Protein AF-A0A957WUC4-F1 (afdb_monomer_lite)

Foldseek 3Di:
DPPPDDDDDDDDDPDPVVVVCCCPDPVVCVVCVCVVVDDPVVDPDDDDDDDDDPPDDPDDDPPD

Sequence (64 aa):
TNPDDPYIVLTVWQSQADFEAWVNSESFQKGHAKSGTLPQETFRGRSKLESFEIILDTEPTPGK

Structure (mmCIF, N/CA/C/O backbone):
data_AF-A0A957WUC4-F1
#
_entry.id   AF-A0A957WUC4-F1
#
loop_
_atom_site.group_PDB
_atom_site.id
_atom_site.type_symbol
_atom_site.label_atom_id
_atom_site.label_alt_id
_atom_site.label_comp_id
_atom_site.label_asym_id
_atom_site.label_entity_id
_atom_site.label_seq_id
_atom_site.pdbx_PDB_ins_code
_atom_site.Cartn_x
_atom_site.Cartn_y
_atom_site.Cartn_z
_atom_site.occupancy
_atom_site.B_iso_or_equiv
_atom_site.auth_seq_id
_atom_site.auth_comp_id
_atom_site.auth_asym_id
_atom_site.auth_atom_id
_atom_site.pdbx_PDB_model_num
ATOM 1 N N . THR A 1 1 ? 8.390 -21.356 -7.225 1.00 73.12 1 THR A N 1
ATOM 2 C CA . THR A 1 1 ? 7.942 -20.082 -7.813 1.00 73.12 1 THR A CA 1
ATOM 3 C C . THR A 1 1 ? 8.114 -20.181 -9.307 1.00 73.12 1 THR A C 1
ATOM 5 O O . THR A 1 1 ? 9.148 -20.667 -9.759 1.00 73.12 1 THR A O 1
ATOM 8 N N . ASN A 1 2 ? 7.084 -19.832 -10.067 1.00 87.50 2 ASN A N 1
ATOM 9 C CA . ASN A 1 2 ? 7.204 -19.679 -11.509 1.00 87.50 2 ASN A CA 1
ATOM 10 C C . ASN A 1 2 ? 7.966 -18.362 -11.775 1.00 87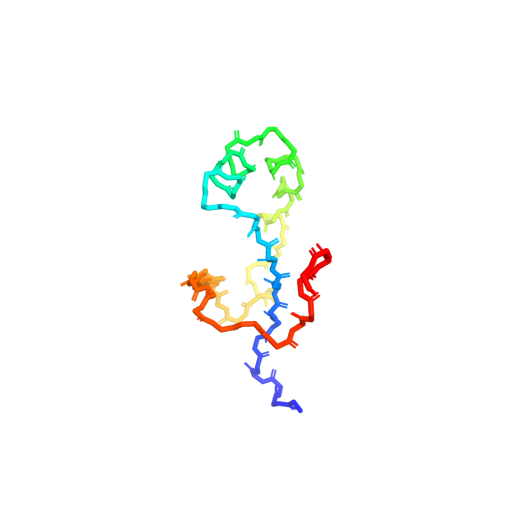.50 2 ASN A C 1
ATOM 12 O O . ASN A 1 2 ? 7.678 -17.367 -11.109 1.00 87.50 2 ASN A O 1
ATOM 16 N N . PRO A 1 3 ? 8.955 -18.323 -12.689 1.00 85.50 3 PRO A N 1
ATOM 17 C CA . PRO A 1 3 ? 9.643 -17.087 -13.074 1.00 85.50 3 PRO A CA 1
ATOM 18 C C . PRO A 1 3 ? 8.726 -15.914 -13.453 1.00 85.50 3 PRO A C 1
ATOM 20 O O . PRO A 1 3 ? 9.156 -14.760 -13.356 1.00 85.50 3 PRO A O 1
ATOM 23 N N . ASP A 1 4 ? 7.497 -16.207 -13.878 1.00 87.25 4 ASP A N 1
ATOM 24 C CA . ASP A 1 4 ? 6.487 -15.218 -14.262 1.00 87.25 4 ASP A CA 1
ATOM 25 C C . ASP A 1 4 ? 5.588 -14.753 -13.103 1.00 87.25 4 ASP A C 1
ATOM 27 O O . ASP A 1 4 ? 4.804 -13.819 -13.284 1.00 87.25 4 ASP A O 1
ATOM 31 N N . ASP A 1 5 ? 5.716 -15.346 -11.911 1.00 92.00 5 ASP A N 1
ATOM 32 C CA . ASP A 1 5 ? 4.947 -14.929 -10.737 1.00 92.00 5 ASP A CA 1
ATOM 33 C C . ASP A 1 5 ? 5.369 -13.513 -10.290 1.00 92.00 5 ASP A C 1
ATOM 35 O O . ASP A 1 5 ? 6.569 -13.214 -10.212 1.00 92.00 5 ASP A O 1
ATOM 39 N N . PRO A 1 6 ? 4.418 -12.616 -9.967 1.00 92.94 6 PRO A N 1
ATOM 40 C CA . PRO A 1 6 ? 4.741 -11.305 -9.423 1.00 92.94 6 PRO A CA 1
ATOM 41 C C . PRO A 1 6 ? 5.160 -11.402 -7.950 1.00 92.94 6 PRO A C 1
ATOM 43 O O . PRO A 1 6 ? 4.728 -12.285 -7.209 1.00 92.94 6 PRO A O 1
ATOM 46 N N . TYR A 1 7 ? 5.943 -10.427 -7.492 1.00 93.12 7 TYR A N 1
ATOM 47 C CA . TYR A 1 7 ? 6.105 -10.193 -6.057 1.00 93.12 7 TYR A CA 1
ATOM 48 C C . TYR A 1 7 ? 4.821 -9.598 -5.468 1.00 93.12 7 TYR A C 1
ATOM 50 O O . TYR A 1 7 ? 4.195 -8.736 -6.087 1.00 93.12 7 TYR A O 1
ATOM 58 N N . ILE A 1 8 ? 4.471 -10.017 -4.249 1.00 95.62 8 ILE A N 1
ATOM 59 C CA . ILE A 1 8 ? 3.337 -9.480 -3.488 1.00 95.62 8 ILE A CA 1
ATOM 60 C C . ILE A 1 8 ? 3.876 -8.647 -2.325 1.00 95.62 8 ILE A C 1
ATOM 62 O O . IL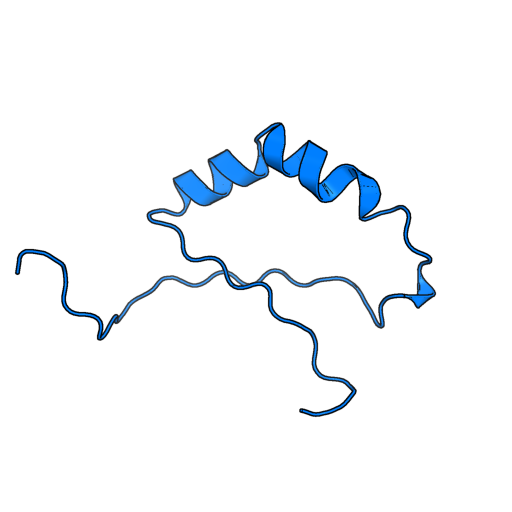E A 1 8 ? 4.598 -9.155 -1.468 1.00 95.62 8 ILE A O 1
ATOM 66 N N . VAL A 1 9 ? 3.498 -7.369 -2.287 1.00 96.69 9 VAL A N 1
ATOM 67 C CA . VAL A 1 9 ? 3.654 -6.516 -1.104 1.00 96.69 9 VAL A CA 1
ATOM 68 C C . VAL A 1 9 ? 2.341 -6.584 -0.332 1.00 96.69 9 VAL A C 1
ATOM 70 O O . VAL A 1 9 ? 1.363 -5.950 -0.715 1.00 96.69 9 VAL A O 1
ATOM 73 N N . LEU A 1 10 ? 2.308 -7.399 0.723 1.00 97.06 10 LEU A N 1
ATOM 74 C CA . LEU A 1 10 ? 1.141 -7.546 1.590 1.00 97.06 10 LEU A CA 1
ATOM 75 C C . LEU A 1 10 ? 1.252 -6.578 2.770 1.00 97.06 10 LEU A C 1
ATOM 77 O O . LEU A 1 10 ? 2.277 -6.521 3.447 1.00 97.06 10 LEU A O 1
ATOM 81 N N . THR A 1 11 ? 0.193 -5.821 3.032 1.00 97.62 11 THR A N 1
ATOM 82 C CA . THR A 1 11 ? 0.091 -4.941 4.200 1.00 97.62 11 THR A CA 1
ATOM 83 C C . THR A 1 11 ? -1.294 -5.102 4.802 1.00 97.62 11 THR A C 1
ATOM 85 O O . THR A 1 11 ? -2.290 -4.982 4.092 1.00 97.62 11 THR A O 1
ATOM 88 N N . VAL A 1 12 ? -1.351 -5.391 6.100 1.00 96.69 12 VAL A N 1
ATOM 89 C CA . VAL A 1 12 ? -2.601 -5.515 6.855 1.00 96.69 12 VAL A CA 1
ATOM 90 C C . VAL A 1 12 ? -2.823 -4.219 7.625 1.00 96.69 12 VAL A C 1
ATOM 92 O O . VAL A 1 12 ? -1.907 -3.723 8.281 1.00 96.69 12 VAL A O 1
ATOM 95 N N . TRP A 1 13 ? -4.032 -3.672 7.535 1.00 97.19 13 TRP A N 1
ATOM 96 C CA . TRP A 1 13 ? -4.426 -2.422 8.183 1.00 97.19 13 TRP A CA 1
ATOM 97 C C . TRP A 1 13 ? -5.531 -2.675 9.205 1.00 97.19 13 TRP A C 1
ATOM 99 O O . TRP A 1 13 ? -6.340 -3.581 9.025 1.00 97.19 13 TRP A O 1
ATOM 109 N N . GLN A 1 14 ? -5.575 -1.859 10.263 1.00 96.12 14 GLN A N 1
ATOM 110 C CA . GLN A 1 14 ? -6.652 -1.915 11.261 1.00 96.12 14 GLN A CA 1
ATOM 111 C C . GLN A 1 14 ? -8.003 -1.504 10.658 1.00 96.12 14 GLN A C 1
ATOM 113 O O . GLN A 1 14 ? -9.038 -2.055 11.022 1.00 96.12 14 GLN A O 1
ATOM 118 N N . SER A 1 15 ? -7.997 -0.558 9.716 1.00 97.06 15 SER A N 1
ATOM 119 C CA . SER A 1 15 ? -9.184 -0.135 8.980 1.00 97.06 15 SER A CA 1
ATOM 120 C C . SER A 1 15 ? -8.842 0.311 7.557 1.00 97.06 15 SER A C 1
ATOM 122 O O . SER A 1 15 ? -7.701 0.664 7.248 1.00 97.06 15 SER A O 1
ATOM 124 N N . GLN A 1 16 ? -9.855 0.363 6.687 1.00 97.12 16 GLN A N 1
ATOM 125 C CA . GLN A 1 16 ? -9.720 0.967 5.358 1.00 97.12 16 GLN A CA 1
ATOM 126 C 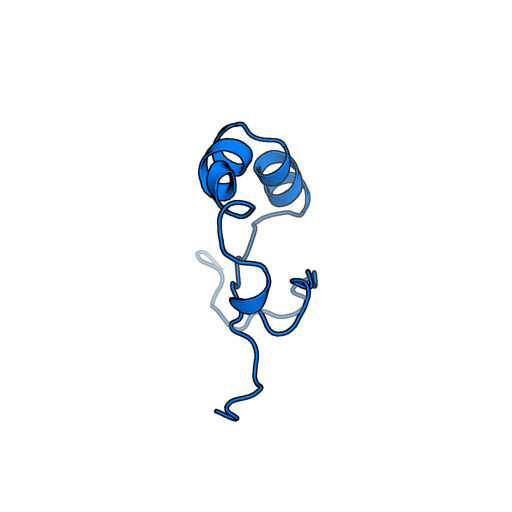C . GLN A 1 16 ? -9.332 2.455 5.443 1.00 97.12 16 GLN A C 1
ATOM 128 O O . GLN A 1 16 ? -8.543 2.931 4.629 1.00 97.12 16 GLN A O 1
ATOM 133 N N . ALA A 1 17 ? -9.836 3.177 6.448 1.00 98.38 17 ALA A N 1
ATOM 134 C CA . ALA A 1 17 ? -9.522 4.589 6.642 1.00 98.38 17 ALA A CA 1
ATOM 135 C C . ALA A 1 17 ? -8.028 4.816 6.935 1.00 98.38 17 ALA A C 1
ATOM 137 O O . ALA A 1 17 ? -7.458 5.791 6.448 1.00 98.38 17 ALA A O 1
ATOM 138 N N . ASP A 1 18 ? -7.371 3.906 7.665 1.00 98.50 18 ASP A N 1
ATOM 139 C CA . ASP A 1 18 ? -5.926 3.988 7.921 1.00 98.50 18 ASP A CA 1
ATOM 140 C C . ASP A 1 18 ? -5.111 3.814 6.632 1.00 98.50 18 ASP A C 1
ATOM 142 O O . ASP A 1 18 ? -4.146 4.547 6.398 1.00 98.50 18 ASP A O 1
ATOM 146 N N . PHE A 1 19 ? -5.530 2.890 5.760 1.00 98.19 19 PHE A N 1
ATOM 147 C CA . PHE A 1 19 ? -4.938 2.729 4.432 1.00 98.19 19 PHE A CA 1
ATOM 148 C C . PHE A 1 19 ? -5.106 3.998 3.582 1.00 98.19 19 PHE A C 1
ATOM 150 O O . PHE A 1 19 ? -4.135 4.490 3.005 1.00 98.19 19 PHE A O 1
ATOM 157 N N . GLU A 1 20 ? -6.313 4.564 3.528 1.00 98.44 20 GLU A N 1
ATOM 158 C CA . GLU A 1 20 ? -6.589 5.785 2.762 1.00 98.44 20 GLU A CA 1
ATOM 159 C C . GLU A 1 20 ? -5.801 6.985 3.300 1.00 98.44 20 GLU A C 1
ATOM 161 O O . GLU A 1 20 ? -5.219 7.749 2.523 1.00 98.44 20 GLU A O 1
ATOM 166 N N . ALA A 1 21 ? -5.713 7.136 4.622 1.00 98.62 21 ALA A N 1
ATOM 167 C CA . ALA A 1 21 ? -4.892 8.163 5.252 1.00 98.62 21 ALA A CA 1
ATOM 168 C C . ALA A 1 21 ? -3.409 8.002 4.883 1.00 98.62 21 ALA A C 1
ATOM 170 O O . ALA A 1 21 ? -2.734 8.990 4.582 1.00 98.62 21 ALA A O 1
ATOM 171 N N . TRP A 1 22 ? -2.905 6.763 4.839 1.00 98.25 22 TRP A N 1
ATOM 172 C CA . TRP A 1 22 ? -1.535 6.482 4.419 1.00 98.25 22 TRP A CA 1
ATOM 173 C C . TRP A 1 22 ? -1.287 6.836 2.950 1.00 98.25 22 TRP A C 1
ATOM 175 O O . TRP A 1 22 ? -0.329 7.563 2.682 1.00 98.25 22 TRP A O 1
ATOM 185 N N . VAL A 1 23 ? -2.143 6.412 2.013 1.00 97.62 23 VAL A N 1
ATOM 186 C CA . VAL A 1 23 ? -2.001 6.725 0.572 1.00 97.62 23 VAL A CA 1
ATOM 187 C C . VAL A 1 23 ? -1.947 8.236 0.324 1.00 97.62 23 VAL A C 1
ATOM 189 O O . VAL A 1 23 ? -1.191 8.703 -0.528 1.00 97.62 23 VAL A O 1
ATOM 192 N N . ASN A 1 24 ? -2.702 9.013 1.102 1.00 98.25 24 ASN A N 1
ATOM 193 C CA . ASN A 1 24 ? -2.753 10.471 0.988 1.00 98.25 24 ASN A CA 1
ATOM 194 C C . ASN A 1 24 ? -1.639 11.206 1.765 1.00 98.25 24 ASN A C 1
ATOM 196 O O . ASN A 1 24 ? -1.562 12.433 1.714 1.00 98.25 24 ASN A O 1
ATOM 200 N N . SER A 1 25 ? -0.767 10.489 2.479 1.00 98.50 25 SER A N 1
ATOM 201 C CA . SER A 1 25 ? 0.279 11.086 3.318 1.00 98.50 25 SER A CA 1
ATOM 202 C C . SER A 1 25 ? 1.530 11.512 2.536 1.00 98.50 25 SER A C 1
ATOM 204 O O . SER A 1 25 ? 1.878 10.945 1.497 1.00 98.50 25 SER A O 1
ATOM 206 N N . GLU A 1 26 ? 2.303 12.453 3.093 1.00 98.25 26 GLU A N 1
ATOM 207 C CA . GLU A 1 26 ? 3.632 12.793 2.559 1.00 98.25 26 GLU A CA 1
ATOM 208 C C . GLU A 1 26 ? 4.597 11.600 2.573 1.00 98.25 26 GLU A C 1
ATOM 210 O O . GLU A 1 26 ? 5.461 11.483 1.702 1.00 98.25 26 GLU A O 1
ATOM 215 N N . SER A 1 27 ? 4.472 10.718 3.567 1.00 97.56 27 SER A N 1
ATOM 216 C CA . SER A 1 27 ? 5.327 9.539 3.705 1.00 97.56 27 SER A CA 1
ATOM 217 C C . SER A 1 27 ? 5.145 8.584 2.528 1.00 97.56 27 SER A C 1
ATOM 219 O O . SER A 1 27 ? 6.137 8.098 1.983 1.00 97.56 27 SER A O 1
ATOM 221 N N . PHE A 1 28 ? 3.903 8.371 2.081 1.00 97.12 28 PHE A N 1
ATOM 222 C CA . PHE A 1 28 ? 3.618 7.583 0.882 1.00 97.12 28 PHE A CA 1
ATOM 223 C C . PHE A 1 28 ? 4.242 8.219 -0.362 1.00 97.12 28 PHE A C 1
ATOM 225 O O . PHE A 1 28 ? 4.946 7.538 -1.111 1.00 97.12 28 PHE A O 1
ATOM 232 N N . GLN A 1 29 ? 4.055 9.529 -0.548 1.00 95.88 29 GLN A N 1
ATOM 233 C CA . GLN A 1 29 ? 4.602 10.259 -1.695 1.00 95.88 29 GLN A CA 1
ATOM 234 C C . GLN A 1 29 ? 6.135 10.183 -1.745 1.00 95.88 29 GLN A C 1
ATOM 236 O O . GLN A 1 29 ? 6.710 9.862 -2.785 1.00 95.88 29 GLN A O 1
ATOM 241 N N . LYS A 1 30 ? 6.808 10.419 -0.612 1.00 96.31 30 LYS A N 1
ATOM 242 C CA . LYS A 1 30 ? 8.274 10.356 -0.497 1.00 96.31 30 LYS A CA 1
ATOM 243 C C . LYS A 1 30 ? 8.802 8.938 -0.715 1.00 96.31 30 LYS A C 1
ATOM 245 O O . LYS A 1 30 ? 9.786 8.767 -1.433 1.00 96.31 30 LYS A O 1
ATOM 250 N N . GLY A 1 31 ? 8.135 7.928 -0.153 1.00 94.44 31 GLY A N 1
ATOM 251 C CA . GLY A 1 31 ? 8.498 6.519 -0.333 1.00 94.44 31 GLY A CA 1
ATOM 252 C C . GLY A 1 31 ? 8.415 6.060 -1.791 1.00 94.44 31 GLY A C 1
ATOM 253 O O . GLY A 1 31 ? 9.263 5.295 -2.244 1.00 94.44 31 GLY A O 1
ATOM 254 N N . HIS A 1 32 ? 7.455 6.593 -2.553 1.00 93.62 32 HIS A N 1
ATOM 255 C CA . HIS A 1 32 ? 7.236 6.226 -3.953 1.00 93.62 32 HIS A CA 1
ATOM 256 C C . HIS A 1 32 ? 7.864 7.190 -4.968 1.00 93.62 32 HIS A C 1
ATOM 258 O O . HIS A 1 32 ? 7.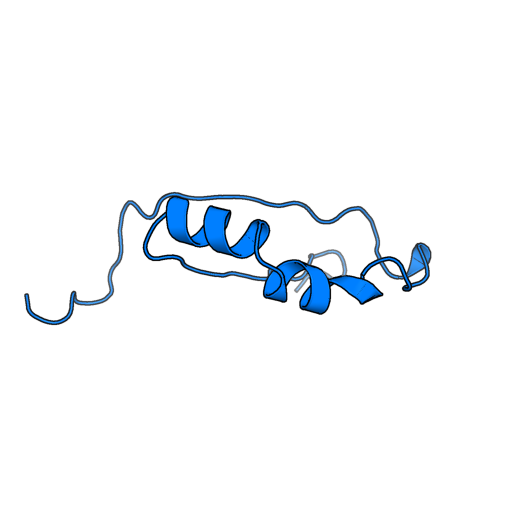754 6.937 -6.169 1.00 93.62 32 HIS A O 1
ATOM 264 N N . ALA A 1 33 ? 8.571 8.238 -4.528 1.00 92.44 33 ALA A N 1
ATOM 265 C CA . ALA A 1 33 ? 9.105 9.302 -5.386 1.00 92.44 33 ALA A CA 1
ATOM 266 C C . ALA A 1 33 ? 10.023 8.809 -6.525 1.00 92.44 33 ALA A C 1
ATOM 268 O O . ALA A 1 33 ? 10.170 9.484 -7.540 1.00 92.44 33 ALA A O 1
ATOM 269 N N . LYS A 1 34 ? 10.634 7.626 -6.375 1.00 87.06 34 LYS A N 1
ATOM 270 C CA . LYS A 1 34 ? 11.526 7.008 -7.374 1.00 87.06 34 LYS A CA 1
ATOM 271 C C . LYS A 1 34 ? 10.875 5.882 -8.183 1.00 87.06 34 LYS A C 1
ATOM 273 O O . LYS A 1 34 ? 11.518 5.300 -9.049 1.00 87.06 34 LYS A O 1
ATOM 278 N N . SER A 1 35 ? 9.604 5.564 -7.949 1.00 80.25 35 SER A N 1
ATOM 279 C CA . SER A 1 35 ? 8.956 4.419 -8.613 1.00 80.25 35 SER A CA 1
ATOM 280 C C . SER A 1 35 ? 8.864 4.600 -10.134 1.00 80.25 35 SER A C 1
ATOM 282 O O . SER A 1 35 ? 8.882 3.620 -10.870 1.00 80.25 35 SER A O 1
ATOM 284 N N . GLY A 1 36 ? 8.824 5.849 -10.614 1.00 76.06 36 GLY A N 1
ATOM 285 C CA . GLY A 1 36 ? 8.836 6.187 -12.042 1.00 76.06 36 GLY A CA 1
ATOM 286 C C . GLY A 1 36 ? 10.226 6.358 -12.666 1.00 76.06 36 GLY A C 1
ATOM 287 O O . GLY A 1 36 ? 10.305 6.650 -13.853 1.00 76.06 36 GLY A O 1
ATOM 288 N N . THR A 1 37 ? 11.318 6.220 -11.901 1.00 83.00 37 THR A N 1
ATOM 289 C CA . THR A 1 37 ? 12.687 6.415 -12.425 1.00 83.00 37 THR A CA 1
ATOM 290 C C . THR A 1 37 ? 13.334 5.129 -12.931 1.00 83.00 37 THR A C 1
ATOM 292 O O . THR A 1 37 ? 14.424 5.174 -13.494 1.00 83.00 37 THR A O 1
ATOM 295 N N . LEU A 1 38 ? 12.703 3.977 -12.696 1.00 85.12 38 LEU A N 1
ATOM 296 C CA . LEU A 1 38 ? 13.183 2.703 -13.217 1.00 85.12 38 LEU A CA 1
ATOM 297 C C . LEU A 1 38 ? 12.872 2.591 -14.719 1.00 85.12 38 LEU A C 1
ATOM 299 O O . LEU A 1 38 ? 11.796 3.026 -15.141 1.00 85.12 38 LEU A O 1
ATOM 303 N N . PRO A 1 39 ? 13.770 1.993 -15.527 1.00 86.06 39 PRO A N 1
ATOM 304 C CA . PRO A 1 39 ? 13.490 1.690 -16.926 1.00 86.06 39 PRO A CA 1
ATOM 305 C C . PRO A 1 39 ? 12.183 0.910 -17.072 1.00 86.06 39 PRO A C 1
ATOM 307 O O . PRO A 1 39 ? 11.901 0.019 -16.268 1.00 86.06 39 PRO A O 1
ATOM 310 N N . GLN A 1 40 ? 11.396 1.203 -18.106 1.00 77.81 40 GLN A N 1
ATOM 311 C CA . GLN A 1 40 ? 10.083 0.578 -18.293 1.00 77.81 40 GLN A CA 1
ATOM 312 C C . GLN A 1 40 ? 10.178 -0.953 -18.445 1.00 77.81 40 GLN A C 1
ATOM 314 O O . GLN A 1 40 ? 9.297 -1.676 -17.992 1.00 77.81 40 GLN A O 1
ATOM 319 N N . GLU A 1 41 ? 11.286 -1.439 -19.006 1.00 85.94 41 GLU A N 1
ATOM 320 C CA . GLU A 1 41 ? 11.644 -2.858 -19.154 1.00 85.94 41 GLU A CA 1
ATOM 321 C C . GLU A 1 41 ? 11.987 -3.581 -17.840 1.00 85.94 41 GLU A C 1
ATOM 323 O O . GLU A 1 41 ? 12.098 -4.805 -17.829 1.00 85.94 41 GLU A O 1
ATOM 328 N N . THR A 1 42 ? 12.103 -2.855 -16.720 1.00 87.44 42 THR A N 1
ATOM 329 C CA . THR A 1 42 ? 12.321 -3.454 -15.388 1.00 87.44 42 THR A CA 1
ATOM 330 C C . THR A 1 42 ? 11.134 -4.319 -14.962 1.00 87.44 42 THR A C 1
ATOM 332 O O . THR A 1 42 ? 11.303 -5.290 -14.225 1.00 87.44 42 THR A O 1
ATOM 335 N N . PHE A 1 43 ? 9.926 -3.981 -15.424 1.00 89.31 43 PHE A N 1
ATOM 336 C CA . PHE A 1 43 ? 8.695 -4.668 -15.052 1.00 89.31 43 PHE A CA 1
ATOM 337 C C . PHE A 1 43 ? 8.032 -5.307 -16.270 1.00 89.31 43 PHE A C 1
ATOM 339 O O . PHE A 1 43 ? 7.898 -4.693 -17.325 1.00 89.31 43 PHE A O 1
ATOM 346 N N . ARG A 1 44 ? 7.517 -6.529 -16.097 1.00 88.81 44 ARG A N 1
ATOM 347 C CA . ARG A 1 44 ? 6.759 -7.247 -17.140 1.00 88.81 44 ARG A CA 1
ATOM 348 C C . ARG A 1 44 ? 5.351 -6.680 -17.377 1.00 88.81 44 ARG A C 1
ATOM 350 O O . ARG A 1 44 ? 4.623 -7.172 -18.232 1.00 88.81 44 ARG A O 1
ATOM 357 N N . GLY A 1 45 ? 4.944 -5.667 -16.613 1.00 87.75 45 GLY A N 1
ATOM 358 C CA . GLY A 1 45 ? 3.628 -5.046 -16.693 1.00 87.75 45 GLY A CA 1
ATOM 359 C C . GLY A 1 45 ? 3.399 -4.027 -15.579 1.00 87.75 45 GLY A C 1
ATOM 360 O O . GLY A 1 45 ? 4.295 -3.724 -14.795 1.00 87.75 45 GLY A O 1
ATOM 361 N N . ARG A 1 46 ? 2.176 -3.492 -15.513 1.00 88.44 46 ARG A N 1
ATOM 362 C CA . ARG A 1 46 ? 1.761 -2.577 -14.441 1.00 88.44 46 ARG A CA 1
ATOM 363 C C . ARG A 1 46 ? 1.526 -3.337 -13.139 1.00 88.44 46 ARG A C 1
ATOM 365 O O . ARG A 1 46 ? 0.973 -4.437 -13.166 1.00 88.44 46 ARG A O 1
ATOM 372 N N . SER A 1 47 ? 1.850 -2.703 -12.015 1.00 91.25 47 SER A N 1
ATOM 373 C CA . SER A 1 47 ? 1.425 -3.173 -10.695 1.00 91.25 47 SER A CA 1
ATOM 374 C C . SER A 1 47 ? -0.101 -3.218 -10.609 1.00 91.25 47 SER A C 1
ATOM 376 O O . SER A 1 47 ? -0.789 -2.341 -11.137 1.00 91.25 47 SER A O 1
ATOM 378 N N . LYS A 1 48 ? -0.622 -4.240 -9.931 1.00 95.12 48 LYS A N 1
ATOM 379 C CA . LYS A 1 48 ? -2.043 -4.389 -9.615 1.00 95.12 48 LYS A CA 1
ATOM 380 C C . LYS A 1 48 ? -2.217 -4.277 -8.107 1.00 95.12 48 LYS A C 1
ATOM 382 O O . LYS A 1 48 ? -1.422 -4.846 -7.365 1.00 95.12 48 LYS A O 1
ATOM 387 N N . LEU A 1 49 ? -3.233 -3.533 -7.685 1.00 96.25 49 LEU A N 1
ATOM 388 C CA . LEU A 1 49 ? -3.643 -3.447 -6.290 1.00 96.25 49 LEU A CA 1
ATOM 389 C C . LEU A 1 49 ? -4.910 -4.280 -6.116 1.00 96.25 49 LEU A C 1
ATOM 391 O O . LEU A 1 49 ? -5.889 -4.060 -6.827 1.00 96.25 49 LEU A O 1
ATOM 395 N N . GLU A 1 50 ? -4.875 -5.210 -5.171 1.00 97.81 50 GLU A N 1
ATOM 396 C CA . GLU A 1 50 ? -6.032 -5.986 -4.734 1.00 97.81 50 GLU A CA 1
ATOM 397 C C . GLU A 1 50 ? -6.265 -5.698 -3.248 1.00 97.81 50 GLU A C 1
ATOM 399 O O . GLU A 1 50 ? -5.314 -5.630 -2.468 1.00 97.81 50 GLU A O 1
ATOM 404 N N . SER A 1 51 ? -7.524 -5.485 -2.868 1.00 97.06 51 SER A N 1
ATOM 405 C CA . SER A 1 51 ? -7.936 -5.183 -1.496 1.00 97.06 51 SER A CA 1
ATOM 406 C C . SER A 1 51 ? -8.909 -6.241 -1.000 1.00 97.06 51 SER A C 1
ATOM 408 O O . SER A 1 51 ? -9.815 -6.637 -1.734 1.00 97.06 51 SER A O 1
ATOM 410 N N . PHE A 1 52 ? -8.755 -6.647 0.256 1.00 97.62 52 PHE A N 1
ATOM 411 C CA . PHE A 1 52 ? -9.552 -7.699 0.875 1.00 97.62 52 PHE A CA 1
ATOM 412 C C . PHE A 1 52 ? -10.032 -7.259 2.254 1.00 97.62 52 PHE A C 1
ATOM 414 O O . PHE A 1 52 ? -9.323 -6.545 2.962 1.00 97.62 52 PHE A O 1
ATOM 421 N N . GLU A 1 53 ? -11.215 -7.730 2.638 1.00 97.00 53 GLU A N 1
ATOM 422 C CA . GLU A 1 53 ? -11.705 -7.664 4.012 1.00 97.00 53 GLU A CA 1
ATOM 423 C C . GLU A 1 53 ? -11.429 -9.007 4.699 1.00 97.00 53 GLU A C 1
ATOM 425 O O . GLU A 1 53 ? -11.753 -10.072 4.164 1.00 97.00 53 GLU A O 1
ATOM 430 N N . ILE A 1 54 ? -10.795 -8.965 5.873 1.00 95.06 54 ILE A N 1
ATOM 431 C CA . ILE A 1 54 ? -10.492 -10.169 6.650 1.00 95.06 54 ILE A CA 1
ATOM 432 C C . ILE A 1 54 ? -11.769 -10.602 7.371 1.00 95.06 54 ILE A C 1
ATOM 434 O O . ILE A 1 54 ? -12.182 -9.988 8.349 1.00 95.06 54 ILE A O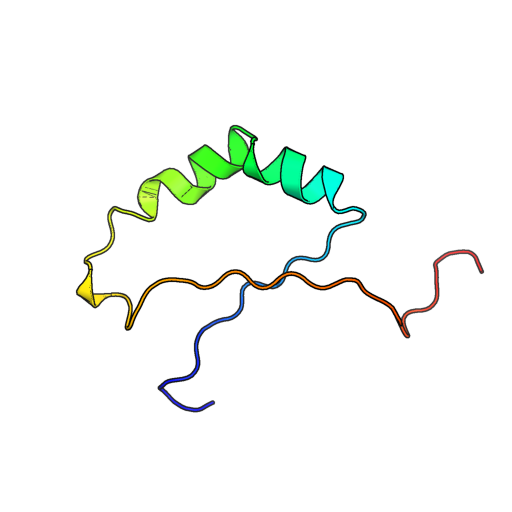 1
ATOM 438 N N . ILE A 1 55 ? -12.390 -11.676 6.884 1.00 95.50 55 ILE A N 1
ATOM 439 C CA . ILE A 1 55 ? -13.612 -12.249 7.475 1.00 95.50 55 ILE A CA 1
ATOM 440 C C . ILE A 1 55 ? -13.332 -13.337 8.520 1.00 95.50 55 ILE A C 1
ATOM 442 O O . ILE A 1 55 ? -14.219 -13.705 9.289 1.00 95.50 55 ILE A O 1
ATOM 446 N N . LEU A 1 56 ? -12.115 -13.882 8.527 1.00 93.94 56 LEU A N 1
ATOM 447 C CA . LEU A 1 56 ? -11.661 -14.896 9.467 1.00 93.94 56 LEU A CA 1
ATOM 448 C C . LEU A 1 56 ? -10.176 -14.683 9.734 1.00 93.94 56 LEU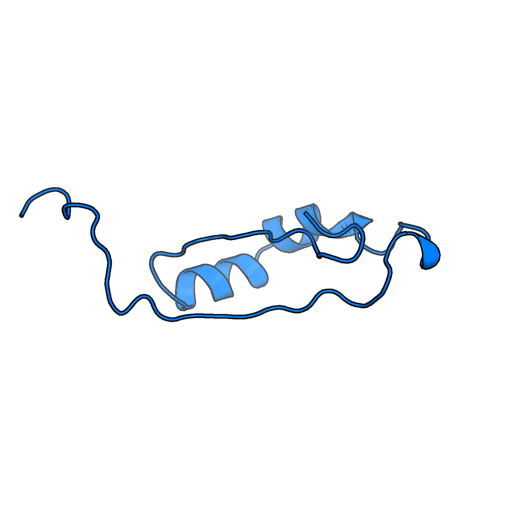 A C 1
ATOM 450 O O . LEU A 1 56 ? -9.381 -14.634 8.797 1.00 93.94 56 LEU A O 1
ATOM 454 N N . ASP A 1 57 ? -9.828 -14.628 11.012 1.00 92.00 57 ASP A N 1
ATOM 455 C CA . ASP A 1 57 ? -8.456 -14.671 11.491 1.00 92.00 57 ASP A CA 1
ATOM 456 C C . ASP A 1 57 ? -8.351 -15.789 12.532 1.00 92.00 57 ASP A C 1
ATOM 458 O O . ASP A 1 57 ? -9.210 -15.925 13.407 1.00 92.00 57 ASP A O 1
ATOM 462 N N . THR A 1 58 ? -7.342 -16.643 12.384 1.00 92.69 58 THR A N 1
ATOM 463 C CA . THR A 1 58 ? -7.074 -17.752 13.309 1.00 92.69 58 THR A CA 1
ATOM 464 C C . THR A 1 58 ? -6.123 -17.356 14.432 1.00 92.69 58 THR A C 1
ATOM 466 O O . THR A 1 58 ? -5.915 -18.152 15.349 1.00 92.69 58 THR A O 1
ATOM 469 N N . GLU A 1 59 ? -5.519 -16.167 14.367 1.00 86.19 59 GLU A N 1
ATOM 470 C CA . GLU A 1 59 ? -4.703 -15.659 15.459 1.00 86.19 59 GLU A CA 1
ATOM 471 C C . GLU A 1 59 ? -5.581 -15.356 16.686 1.00 86.19 59 GLU A C 1
ATOM 473 O O . GLU A 1 59 ? -6.658 -14.761 16.569 1.00 86.19 59 GLU A O 1
ATOM 478 N N . PRO A 1 60 ? -5.158 -15.777 17.893 1.00 73.69 60 PRO A N 1
ATOM 479 C CA . PRO A 1 60 ? -5.900 -15.479 19.105 1.00 73.69 60 PRO A CA 1
ATOM 480 C C . PRO A 1 60 ? -5.919 -13.966 19.330 1.00 73.69 60 PRO A C 1
ATOM 482 O O . PRO A 1 60 ? -4.872 -13.324 19.416 1.00 73.69 60 PRO A O 1
ATOM 485 N N . THR A 1 61 ? -7.116 -13.389 19.448 1.00 65.75 61 THR A N 1
ATOM 486 C CA . THR A 1 61 ? -7.268 -11.966 19.761 1.00 65.75 61 THR A CA 1
ATOM 487 C C . THR A 1 61 ? -6.617 -11.678 21.118 1.00 65.75 61 THR A C 1
ATOM 489 O O . THR A 1 61 ? -7.022 -12.287 22.112 1.00 65.75 61 THR A O 1
ATOM 492 N N . PRO A 1 62 ? -5.645 -10.752 21.222 1.00 59.03 62 PRO A N 1
ATOM 493 C CA . PRO A 1 62 ? -5.062 -10.414 22.513 1.00 59.03 62 PRO A CA 1
ATOM 494 C C . PRO A 1 62 ? -6.153 -9.916 23.473 1.00 59.03 62 PRO A C 1
ATOM 496 O O . PRO A 1 62 ? -6.768 -8.878 23.237 1.00 59.03 62 PRO A O 1
ATOM 499 N N . GLY A 1 63 ? -6.402 -10.662 24.554 1.00 59.81 63 GLY A N 1
ATOM 500 C CA . GLY A 1 63 ? -7.366 -10.287 25.596 1.00 59.81 63 GLY A CA 1
ATOM 501 C C . GLY A 1 63 ? -8.776 -10.881 25.475 1.00 59.81 63 GLY A C 1
ATOM 502 O O . GLY A 1 63 ? -9.667 -10.415 26.188 1.00 59.81 63 GLY A O 1
ATOM 503 N N . LYS A 1 64 ? -8.989 -11.901 24.634 1.00 44.16 64 LYS A N 1
ATOM 504 C CA . LYS A 1 64 ? -10.136 -12.818 24.739 1.00 44.16 64 LYS A CA 1
ATOM 505 C C . LYS A 1 64 ? -9.683 -14.261 24.903 1.00 44.16 64 LYS A C 1
ATOM 507 O O . LYS A 1 64 ? -8.650 -14.619 24.304 1.00 44.16 64 LYS A O 1
#

pLDDT: mean 90.09, std 10.79, range [44.16, 98.62]

Secondary structure (DSSP, 8-state):
--TTPPP------S-HHHHHHHHTSHHHHHHHTTTTSS-GGGSSS-------------SPPTT-

Radius of gyration: 16.12 Å; chains: 1; bounding box: 27×33×45 Å